Protein AF-A0A7S2SMD4-F1 (afdb_monomer_lite)

Secondary structure (DSSP, 8-state):
-HHHHHHHHHTTTTSS-GGGS-GGGTHHHHH-HHHHHHHHHHHHHHTTPEEPPGGGPPPEEHHHHHHHTTPPPHHHHHHHHHHHHHHHHHHHHHHHHHHHHHSPP-PPP-PPPPTTSS---TTSSTTTSSS---------------------------------

Organism: NCBI:txid1034831

Radius of gyration: 35.83 Å; chains: 1; bounding box: 70×48×93 Å

Sequence (164 aa):
GKMVTMVFIVFGGLYFNTDTLPAVLQWLPAVSPVKRAWEALVVNDFAGRSLEGARGTSAVSGDHVLAELGLPAPASALAQSVAALLLAAVGFHVLAFASLAMRRPRFAVPVPVPPGSASSTPAAAAVAAEAGSGGHLNLRSGRGRGSSGKQGRRASDKKGKKAE

Structure (mmCIF, N/CA/C/O backbone):
data_AF-A0A7S2SMD4-F1
#
_entry.id   AF-A0A7S2SMD4-F1
#
loop_
_atom_site.group_PDB
_atom_site.id
_atom_site.type_symbol
_atom_site.label_atom_id
_atom_site.label_alt_id
_atom_site.label_comp_id
_atom_site.label_asym_id
_atom_site.label_entity_id
_atom_site.label_seq_id
_atom_site.pdbx_PDB_ins_code
_atom_site.Cartn_x
_atom_site.Cartn_y
_atom_site.Cartn_z
_atom_site.occupancy
_atom_site.B_iso_or_equiv
_atom_site.auth_seq_id
_atom_site.auth_comp_id
_atom_site.auth_asym_id
_atom_site.auth_atom_id
_atom_site.pdbx_PDB_model_num
ATOM 1 N N . GLY A 1 1 ? -2.140 -7.160 15.782 1.00 62.78 1 GLY A N 1
ATOM 2 C CA . GLY A 1 1 ? -0.754 -6.806 15.426 1.00 62.78 1 GLY A CA 1
ATOM 3 C C . GLY A 1 1 ? -0.243 -7.709 14.325 1.00 62.78 1 GLY A C 1
ATOM 4 O O . GLY A 1 1 ? -0.560 -7.466 13.174 1.00 62.78 1 GLY A O 1
ATOM 5 N N . LYS A 1 2 ? 0.459 -8.793 14.677 1.00 78.88 2 LYS A N 1
ATOM 6 C CA . LYS A 1 2 ? 1.195 -9.649 13.725 1.00 78.88 2 LYS A CA 1
ATOM 7 C C . LYS A 1 2 ? 0.326 -10.317 12.642 1.00 78.88 2 LYS A C 1
ATOM 9 O O . LYS A 1 2 ? 0.706 -10.330 11.479 1.00 78.88 2 LYS A O 1
ATOM 14 N N . MET A 1 3 ? -0.872 -10.785 13.003 1.00 86.06 3 MET A N 1
ATOM 15 C CA . MET A 1 3 ? -1.771 -11.469 12.057 1.00 86.06 3 MET A CA 1
ATOM 16 C C . MET A 1 3 ? -2.331 -10.541 10.969 1.00 86.06 3 MET A C 1
ATOM 18 O O . MET A 1 3 ? -2.564 -10.984 9.854 1.00 86.06 3 MET A O 1
ATOM 22 N N . VAL A 1 4 ? -2.503 -9.248 11.266 1.00 84.38 4 VAL A N 1
ATOM 23 C CA . VAL A 1 4 ? -3.043 -8.273 10.302 1.00 84.38 4 VAL A CA 1
ATOM 24 C C . VAL A 1 4 ? -2.038 -8.025 9.178 1.00 84.38 4 VAL A C 1
ATOM 26 O O . VAL A 1 4 ? -2.395 -8.068 8.007 1.00 84.38 4 VAL A O 1
ATOM 29 N N . THR A 1 5 ? -0.763 -7.846 9.525 1.00 84.50 5 THR A N 1
ATOM 30 C CA . THR A 1 5 ? 0.314 -7.713 8.537 1.00 84.50 5 THR A CA 1
ATOM 31 C C . THR A 1 5 ? 0.444 -8.971 7.678 1.00 84.50 5 THR A C 1
ATOM 33 O O . THR A 1 5 ? 0.599 -8.854 6.469 1.00 84.50 5 THR A O 1
ATOM 36 N N . MET A 1 6 ? 0.312 -10.165 8.271 1.00 87.56 6 MET A N 1
ATOM 37 C CA . MET A 1 6 ? 0.364 -11.428 7.525 1.00 87.56 6 MET A CA 1
ATOM 38 C C . MET A 1 6 ? -0.750 -11.530 6.478 1.00 87.56 6 MET A C 1
ATOM 40 O O . MET A 1 6 ? -0.486 -11.900 5.338 1.00 87.56 6 MET A O 1
ATOM 44 N N . VAL A 1 7 ? -1.980 -11.139 6.829 1.00 85.88 7 VAL A N 1
ATOM 45 C CA . VAL A 1 7 ? -3.103 -11.101 5.878 1.00 85.88 7 VAL A CA 1
ATOM 46 C C . VAL A 1 7 ? -2.788 -10.167 4.706 1.00 85.88 7 VAL A C 1
ATOM 48 O O . VAL A 1 7 ? -2.986 -10.555 3.559 1.00 85.88 7 VAL A O 1
ATOM 51 N N . PHE A 1 8 ? -2.230 -8.981 4.967 1.00 84.62 8 PHE A N 1
ATOM 52 C CA . PHE A 1 8 ? -1.843 -8.041 3.908 1.00 84.62 8 PHE A CA 1
ATOM 53 C C . PHE A 1 8 ? -0.681 -8.519 3.029 1.00 84.62 8 PHE A C 1
ATOM 55 O O . PHE A 1 8 ? -0.596 -8.086 1.881 1.00 84.62 8 PHE A O 1
ATOM 62 N N . ILE A 1 9 ? 0.196 -9.389 3.539 1.00 84.56 9 ILE A N 1
ATOM 63 C CA . ILE A 1 9 ? 1.273 -10.015 2.757 1.00 84.56 9 ILE A CA 1
ATOM 64 C C . ILE A 1 9 ? 0.695 -11.105 1.848 1.00 84.56 9 ILE A C 1
ATOM 66 O O . ILE A 1 9 ? 0.929 -11.093 0.643 1.00 84.56 9 ILE A O 1
ATOM 70 N N . VAL A 1 10 ? -0.084 -12.029 2.416 1.00 83.75 10 VAL A N 1
ATOM 71 C CA . VAL A 1 10 ? -0.619 -13.196 1.697 1.00 83.75 10 VAL A CA 1
ATOM 72 C C . VAL A 1 10 ? -1.639 -12.767 0.645 1.00 83.75 10 VAL A C 1
ATOM 74 O O . VAL A 1 10 ? -1.528 -13.138 -0.519 1.00 83.75 10 VAL A O 1
ATOM 77 N N . PHE A 1 11 ? -2.593 -11.920 1.030 1.00 77.19 11 PHE A N 1
ATOM 78 C CA . PHE A 1 11 ? -3.641 -11.415 0.142 1.00 77.19 11 PHE A CA 1
ATOM 79 C C . PHE A 1 11 ? -3.286 -10.066 -0.492 1.00 77.19 11 PHE A C 1
ATOM 81 O O . PHE A 1 11 ? -4.149 -9.397 -1.046 1.00 77.19 11 PHE A O 1
ATOM 88 N N . GLY A 1 12 ? -2.022 -9.645 -0.430 1.00 73.50 12 GLY A N 1
ATOM 89 C CA . GLY A 1 12 ? -1.554 -8.393 -1.026 1.00 73.50 12 GLY A CA 1
ATOM 90 C C . GLY A 1 12 ? -1.431 -8.423 -2.549 1.00 73.50 12 GLY A C 1
ATOM 91 O O . GLY A 1 12 ? -0.949 -7.456 -3.117 1.00 73.50 12 GLY A O 1
ATOM 92 N N . GLY A 1 13 ? -1.817 -9.509 -3.221 1.00 72.56 13 GLY A N 1
ATOM 93 C CA . GLY A 1 13 ? -1.669 -9.652 -4.674 1.00 72.56 13 GLY A CA 1
ATOM 94 C C . GLY A 1 13 ? -0.269 -10.071 -5.140 1.00 72.56 13 GLY A C 1
ATOM 95 O O . GLY A 1 13 ? -0.036 -10.107 -6.339 1.00 72.56 13 GLY A O 1
ATOM 96 N N . LEU A 1 14 ? 0.650 -10.399 -4.218 1.00 71.69 14 LEU A N 1
ATOM 97 C CA . LEU A 1 14 ? 1.970 -10.957 -4.555 1.00 71.69 14 LEU A CA 1
ATOM 98 C C . LEU A 1 14 ? 1.918 -12.479 -4.790 1.00 71.69 14 LEU A C 1
ATOM 100 O O . LEU A 1 14 ? 2.667 -13.005 -5.601 1.00 71.69 14 LEU A O 1
ATOM 104 N N . TYR A 1 15 ? 1.031 -13.183 -4.077 1.00 76.31 15 TYR A N 1
ATOM 105 C CA . TYR A 1 15 ? 0.903 -14.647 -4.148 1.00 76.31 15 TYR A CA 1
ATOM 106 C C . TYR A 1 15 ? -0.311 -15.125 -4.948 1.00 76.31 15 TYR A C 1
ATOM 108 O O . TYR A 1 15 ? -0.332 -16.260 -5.414 1.00 76.31 15 TYR A O 1
ATOM 116 N N . PHE A 1 16 ? -1.328 -14.276 -5.095 1.00 76.56 16 PHE A N 1
ATOM 117 C CA . PHE A 1 16 ? -2.574 -14.607 -5.779 1.00 76.56 16 PHE A CA 1
ATOM 118 C C . PHE A 1 16 ? -2.864 -13.564 -6.842 1.00 76.56 16 PHE A C 1
ATOM 120 O O . PHE A 1 16 ? -2.700 -12.368 -6.596 1.00 76.56 16 PHE A O 1
ATOM 127 N N . ASN A 1 17 ? -3.363 -14.018 -7.989 1.00 78.38 17 ASN A N 1
ATOM 128 C CA . ASN A 1 17 ? -3.905 -13.113 -8.986 1.00 78.38 17 ASN A CA 1
ATOM 129 C C . ASN A 1 17 ? -5.196 -12.481 -8.437 1.00 78.38 17 ASN A C 1
ATOM 131 O O . ASN A 1 17 ? -6.125 -13.192 -8.039 1.00 78.38 17 ASN A O 1
ATOM 135 N N . THR A 1 18 ? -5.255 -11.149 -8.430 1.00 75.25 18 THR A N 1
ATOM 136 C CA . THR A 1 18 ? -6.426 -10.347 -8.047 1.00 75.25 18 THR A CA 1
ATOM 137 C C . THR A 1 18 ? -7.708 -10.786 -8.745 1.00 75.25 18 THR A C 1
ATOM 139 O O . THR A 1 18 ? -8.761 -10.786 -8.112 1.00 75.25 18 THR A O 1
ATOM 142 N N . ASP A 1 19 ? -7.618 -11.237 -9.996 1.00 80.00 19 ASP A N 1
ATOM 143 C CA . ASP A 1 19 ? -8.778 -11.615 -10.812 1.00 80.00 19 ASP A CA 1
ATOM 144 C C . ASP A 1 19 ? -9.407 -12.941 -10.365 1.00 80.00 19 ASP A C 1
ATOM 146 O O . ASP A 1 19 ? -10.578 -13.211 -10.623 1.00 80.00 19 ASP A O 1
ATOM 150 N N . THR A 1 20 ? -8.638 -13.768 -9.653 1.00 83.62 20 THR A N 1
ATOM 151 C CA . THR A 1 20 ? -9.093 -15.069 -9.138 1.00 83.62 20 THR A CA 1
ATOM 152 C C . THR A 1 20 ? -9.730 -14.976 -7.752 1.00 83.62 20 THR A C 1
ATOM 154 O O . THR A 1 20 ? -10.308 -15.949 -7.266 1.00 83.62 20 THR A O 1
ATOM 157 N N . LEU A 1 21 ? -9.644 -13.811 -7.099 1.00 84.81 21 LEU A N 1
ATOM 158 C CA . LEU A 1 21 ? -10.240 -13.599 -5.786 1.00 84.81 21 LEU A CA 1
ATOM 159 C C . LEU A 1 21 ? -11.753 -13.344 -5.908 1.00 84.81 21 LEU A C 1
ATOM 161 O O . LEU A 1 21 ? -12.188 -12.643 -6.827 1.00 84.81 21 LEU A O 1
ATOM 165 N N . PRO A 1 22 ? -12.570 -13.832 -4.952 1.00 86.44 22 PRO A N 1
ATOM 166 C CA . PRO A 1 22 ? -13.976 -13.450 -4.851 1.00 86.44 22 PRO A CA 1
ATOM 167 C C . PRO A 1 22 ? -14.121 -11.925 -4.817 1.00 86.44 22 PRO A C 1
ATOM 169 O O . PRO A 1 22 ? -13.316 -11.260 -4.167 1.00 86.44 22 PRO A O 1
ATOM 172 N N . ALA A 1 23 ? -15.170 -11.372 -5.436 1.00 86.50 23 ALA A N 1
ATOM 173 C CA . ALA A 1 23 ? -15.377 -9.920 -5.558 1.00 86.50 23 ALA A CA 1
ATOM 174 C C . ALA A 1 23 ? -15.236 -9.153 -4.226 1.00 86.50 23 ALA A C 1
ATOM 176 O O . ALA A 1 23 ? -14.688 -8.054 -4.178 1.00 86.50 23 ALA A O 1
ATOM 177 N N . VAL A 1 24 ? -15.646 -9.773 -3.114 1.00 85.62 24 VAL A N 1
ATOM 178 C CA . VAL A 1 24 ? -15.541 -9.209 -1.758 1.00 85.62 24 VAL A CA 1
ATOM 179 C C . VAL A 1 24 ? -14.091 -9.019 -1.292 1.00 85.62 24 VAL A C 1
ATOM 181 O O . VAL A 1 24 ? -13.852 -8.207 -0.410 1.00 85.62 24 VAL A O 1
ATOM 184 N N . LEU A 1 25 ? -13.114 -9.735 -1.851 1.00 84.25 25 LEU A N 1
ATOM 185 C CA . LEU A 1 25 ? -11.694 -9.644 -1.488 1.00 84.25 25 LEU A CA 1
ATOM 186 C C . LEU A 1 25 ? -10.850 -8.871 -2.510 1.00 84.25 25 LEU A C 1
ATOM 188 O O . LEU A 1 25 ? -9.695 -8.568 -2.225 1.00 84.25 25 LEU A O 1
ATOM 192 N N . GLN A 1 26 ? -11.404 -8.499 -3.665 1.00 85.69 26 GLN A N 1
ATOM 193 C CA . GLN A 1 26 ? -10.654 -7.820 -4.731 1.00 85.69 26 GLN A CA 1
ATOM 194 C C . GLN A 1 26 ? -10.178 -6.408 -4.348 1.00 85.69 26 GLN A C 1
ATOM 196 O O . GLN A 1 26 ? -9.172 -5.931 -4.868 1.00 85.69 26 GLN A O 1
ATOM 201 N N . TRP A 1 27 ? -10.840 -5.746 -3.393 1.00 84.56 27 TRP A N 1
ATOM 202 C CA . TRP A 1 27 ? -10.400 -4.441 -2.881 1.00 84.56 27 TRP A CA 1
ATOM 203 C C . TRP A 1 27 ? -9.191 -4.545 -1.939 1.00 84.56 27 TRP A C 1
ATOM 205 O O . TRP A 1 27 ? -8.468 -3.566 -1.747 1.00 84.56 27 TRP A O 1
ATOM 215 N N . LEU A 1 28 ? -8.953 -5.717 -1.342 1.00 83.94 28 LEU A N 1
ATOM 216 C CA . LEU A 1 28 ? -7.945 -5.893 -0.299 1.00 83.94 28 LEU A CA 1
ATOM 217 C C . LEU A 1 28 ? -6.506 -5.680 -0.821 1.00 83.94 28 LEU A C 1
ATOM 219 O O . LEU A 1 28 ? -5.764 -4.921 -0.188 1.00 83.94 28 LEU A O 1
ATOM 223 N N . PRO A 1 29 ? -6.107 -6.227 -1.990 1.00 82.00 29 PRO A N 1
ATOM 224 C CA . PRO A 1 29 ? -4.826 -5.904 -2.620 1.00 82.00 29 PRO A CA 1
ATOM 225 C C . PRO A 1 29 ? -4.655 -4.407 -2.908 1.00 82.00 29 PRO A C 1
ATOM 227 O O . PRO A 1 29 ? -3.559 -3.875 -2.745 1.00 82.00 29 PRO A O 1
ATOM 230 N N . ALA A 1 30 ? -5.726 -3.700 -3.286 1.00 79.50 30 ALA A N 1
ATOM 231 C CA . ALA A 1 30 ? -5.655 -2.281 -3.641 1.00 79.50 30 ALA A CA 1
ATOM 232 C C . ALA A 1 30 ? -5.295 -1.376 -2.447 1.00 79.50 30 ALA A C 1
ATOM 234 O O . ALA A 1 30 ? -4.659 -0.333 -2.644 1.00 79.50 30 ALA A O 1
ATOM 235 N N . VAL A 1 31 ? -5.673 -1.791 -1.231 1.00 82.25 31 VAL A N 1
ATOM 236 C CA . VAL A 1 31 ? -5.464 -1.057 0.031 1.00 82.25 31 VAL A CA 1
ATOM 237 C C . VAL A 1 31 ? -4.242 -1.569 0.810 1.00 82.25 31 VAL A C 1
ATOM 239 O O . VAL A 1 31 ? -3.796 -0.907 1.744 1.00 82.25 31 VAL A O 1
ATOM 242 N N . SER A 1 32 ? -3.663 -2.717 0.434 1.00 86.62 32 SER A N 1
ATOM 243 C CA . SER A 1 32 ? -2.523 -3.315 1.143 1.00 86.62 32 SER A CA 1
ATOM 244 C C . SER A 1 32 ? -1.303 -2.377 1.170 1.00 86.62 32 SER A C 1
ATOM 246 O O . SER A 1 32 ? -0.690 -2.14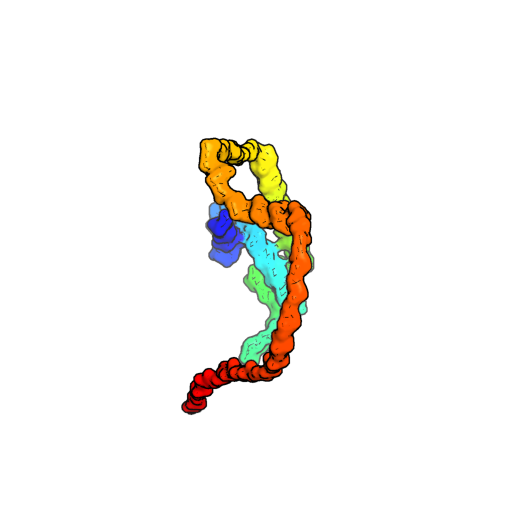2 0.122 1.00 86.62 32 SER A O 1
ATOM 248 N N . PRO A 1 33 ? -0.870 -1.892 2.354 1.00 85.62 33 PRO A N 1
ATOM 249 C CA . PRO A 1 33 ? 0.325 -1.053 2.460 1.00 85.62 33 PRO A CA 1
ATOM 250 C C . PRO A 1 33 ? 1.588 -1.803 2.029 1.00 85.62 33 PRO A C 1
ATOM 252 O O . PRO A 1 33 ? 2.498 -1.222 1.450 1.00 85.62 33 PRO A O 1
ATOM 255 N N . VAL A 1 34 ? 1.634 -3.116 2.268 1.00 87.88 34 VAL A N 1
ATOM 256 C CA . VAL A 1 34 ? 2.783 -3.952 1.904 1.00 87.88 34 VAL A CA 1
ATOM 257 C C . VAL A 1 34 ? 2.952 -4.009 0.387 1.00 87.88 34 VAL A C 1
ATOM 259 O O . VAL A 1 34 ? 4.063 -3.816 -0.099 1.00 87.88 34 VAL A O 1
ATOM 262 N N . LYS A 1 35 ? 1.854 -4.206 -0.357 1.00 85.75 35 LYS A N 1
ATOM 263 C CA . LYS A 1 35 ? 1.870 -4.214 -1.827 1.00 85.75 35 LYS A CA 1
ATOM 264 C C . LYS A 1 35 ? 2.403 -2.891 -2.368 1.00 85.75 35 LYS A C 1
ATOM 266 O O . LYS A 1 35 ? 3.371 -2.882 -3.116 1.00 85.75 35 LYS A O 1
ATOM 271 N N . ARG A 1 36 ? 1.825 -1.771 -1.920 1.00 87.44 36 ARG A N 1
ATOM 272 C CA . ARG A 1 36 ? 2.215 -0.425 -2.374 1.00 87.44 36 ARG A CA 1
ATOM 273 C C . ARG A 1 36 ? 3.679 -0.106 -2.066 1.00 87.44 36 ARG A C 1
ATOM 275 O O . ARG A 1 36 ? 4.358 0.493 -2.893 1.00 87.44 36 ARG A O 1
ATOM 282 N N . ALA A 1 37 ? 4.174 -0.520 -0.899 1.00 89.12 37 ALA A N 1
ATOM 283 C CA . ALA A 1 37 ? 5.575 -0.340 -0.525 1.00 89.12 37 ALA A CA 1
ATOM 284 C C . ALA A 1 37 ? 6.524 -1.175 -1.395 1.00 89.12 37 ALA A C 1
ATOM 286 O O . ALA A 1 37 ? 7.559 -0.668 -1.819 1.00 89.12 37 ALA A O 1
ATOM 287 N N . TRP A 1 38 ? 6.163 -2.426 -1.688 1.00 88.62 38 TRP A N 1
ATOM 288 C CA . TRP A 1 38 ? 6.942 -3.282 -2.580 1.00 88.62 38 TRP A CA 1
ATOM 289 C C . TRP A 1 38 ? 6.993 -2.715 -4.003 1.00 88.62 38 TRP A C 1
ATOM 291 O O . TRP A 1 38 ? 8.081 -2.562 -4.548 1.00 88.62 38 TRP A O 1
ATOM 301 N N . GLU A 1 39 ? 5.852 -2.304 -4.565 1.00 87.50 39 GLU A N 1
ATOM 302 C CA . GLU A 1 39 ? 5.788 -1.674 -5.893 1.00 87.50 39 GLU A CA 1
ATOM 303 C C . GLU A 1 39 ? 6.671 -0.420 -5.963 1.00 87.50 39 GLU A C 1
ATOM 305 O O . GLU A 1 39 ? 7.455 -0.261 -6.896 1.00 87.50 39 GLU A O 1
ATOM 310 N N . ALA A 1 40 ? 6.591 0.451 -4.950 1.00 89.19 40 ALA A N 1
ATOM 311 C CA . ALA A 1 40 ? 7.418 1.652 -4.864 1.00 89.19 40 ALA A CA 1
ATOM 312 C C . ALA A 1 40 ? 8.919 1.326 -4.806 1.00 89.19 40 ALA A C 1
ATOM 314 O O . ALA A 1 40 ? 9.713 1.992 -5.467 1.00 89.19 40 ALA A O 1
ATOM 315 N N . LEU A 1 41 ? 9.307 0.303 -4.039 1.00 89.75 41 LEU A N 1
ATOM 316 C CA . LEU A 1 41 ? 10.703 -0.108 -3.902 1.00 89.75 41 LEU A CA 1
ATOM 317 C C . LEU A 1 41 ? 11.256 -0.664 -5.217 1.00 89.75 41 LEU A C 1
ATOM 319 O O . LEU A 1 41 ? 12.330 -0.255 -5.645 1.00 89.75 41 LEU A O 1
ATOM 323 N N . VAL A 1 42 ? 10.505 -1.552 -5.870 1.00 89.25 42 VAL A N 1
ATOM 324 C CA . VAL A 1 42 ? 10.899 -2.177 -7.139 1.00 89.25 42 VAL A CA 1
ATOM 325 C C . VAL A 1 42 ? 11.012 -1.123 -8.241 1.00 89.25 42 VAL A C 1
ATOM 327 O O . VAL A 1 42 ? 12.016 -1.082 -8.948 1.00 89.25 42 VAL A O 1
ATOM 330 N N . VAL A 1 43 ? 10.047 -0.204 -8.348 1.00 88.81 43 VAL A N 1
ATOM 331 C CA . VAL A 1 43 ? 10.139 0.922 -9.293 1.00 88.81 43 VAL A CA 1
ATOM 332 C C . VAL A 1 43 ? 11.352 1.798 -8.979 1.00 88.81 43 VAL A C 1
ATOM 334 O O . VAL A 1 43 ? 12.103 2.134 -9.886 1.00 88.81 43 VAL A O 1
ATOM 337 N N . ASN A 1 44 ? 11.597 2.131 -7.710 1.00 89.62 44 ASN A N 1
ATOM 338 C CA . ASN A 1 44 ? 12.755 2.936 -7.316 1.00 89.62 44 ASN A CA 1
ATOM 339 C C . ASN A 1 44 ? 14.102 2.266 -7.649 1.00 89.62 44 ASN A C 1
ATOM 341 O O . ASN A 1 44 ?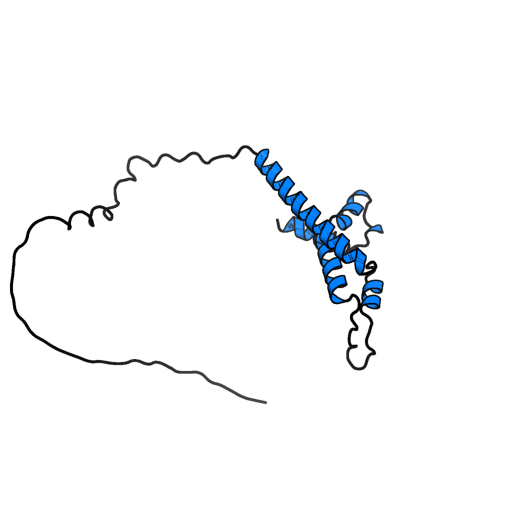 15.080 2.963 -7.932 1.00 89.62 44 ASN A O 1
ATOM 345 N N . ASP A 1 45 ? 14.167 0.934 -7.610 1.00 88.06 45 ASP A N 1
ATOM 346 C CA . ASP A 1 45 ? 15.405 0.200 -7.861 1.00 88.06 45 ASP A CA 1
ATOM 347 C C . ASP A 1 45 ? 15.671 -0.128 -9.327 1.00 88.06 45 ASP A C 1
ATOM 349 O O . ASP A 1 45 ? 16.836 -0.179 -9.722 1.00 88.06 45 ASP A O 1
ATOM 353 N N . PHE A 1 46 ? 14.633 -0.331 -10.135 1.00 89.06 46 PHE A N 1
ATOM 354 C CA . PHE A 1 46 ? 14.796 -0.765 -11.523 1.00 89.06 46 PHE A CA 1
ATOM 355 C C . PHE A 1 46 ? 14.515 0.327 -12.556 1.00 89.06 46 PHE A C 1
ATOM 357 O O . PHE A 1 46 ? 15.062 0.251 -13.655 1.00 89.06 46 PHE A O 1
ATOM 364 N N . ALA A 1 47 ? 13.725 1.355 -12.231 1.00 87.44 47 ALA A N 1
ATOM 365 C CA . ALA A 1 47 ? 13.364 2.386 -13.203 1.00 87.44 47 ALA A CA 1
ATOM 366 C C . ALA A 1 47 ? 14.602 3.089 -13.772 1.00 87.44 47 ALA A C 1
ATOM 368 O O . ALA A 1 47 ? 15.402 3.669 -13.030 1.00 87.44 47 ALA A O 1
ATOM 369 N N . GLY A 1 48 ? 14.754 3.041 -15.097 1.00 85.12 48 GLY A N 1
ATOM 370 C CA . GLY A 1 48 ? 15.865 3.678 -15.806 1.00 85.12 48 GLY A CA 1
ATOM 371 C C . GLY A 1 48 ? 17.258 3.120 -15.481 1.00 85.12 48 GLY A C 1
ATOM 372 O O . GLY A 1 48 ? 18.254 3.742 -15.855 1.00 85.12 48 GLY A O 1
ATOM 373 N N . ARG A 1 49 ? 17.366 1.976 -14.788 1.00 86.69 49 ARG A N 1
ATOM 374 C CA . ARG A 1 49 ? 18.652 1.309 -14.518 1.00 86.69 49 ARG A CA 1
ATOM 375 C C . ARG A 1 49 ? 18.898 0.185 -15.522 1.00 86.69 49 ARG A C 1
ATOM 377 O O . ARG A 1 49 ? 17.963 -0.460 -15.977 1.00 86.69 49 ARG A O 1
ATOM 384 N N . SER A 1 50 ? 20.163 -0.076 -15.841 1.00 87.56 50 SER A N 1
ATOM 385 C CA . SER A 1 50 ? 20.577 -1.262 -16.598 1.00 87.56 50 SER A CA 1
ATOM 386 C C . SER A 1 50 ? 21.198 -2.266 -15.634 1.00 87.56 50 SER A C 1
ATOM 388 O O . SER A 1 50 ? 22.080 -1.907 -14.853 1.00 87.56 50 SER A O 1
ATOM 390 N N . LEU A 1 51 ? 20.704 -3.497 -15.651 1.00 85.00 51 LEU A N 1
ATOM 391 C CA . LEU A 1 51 ? 21.172 -4.586 -14.807 1.00 85.00 51 LEU A CA 1
ATOM 392 C C . LEU A 1 51 ? 22.205 -5.395 -15.571 1.00 85.00 51 LEU A C 1
ATOM 394 O O . LEU A 1 51 ? 21.954 -5.843 -16.688 1.00 85.00 51 LEU A O 1
ATOM 398 N N . GLU A 1 52 ? 23.362 -5.608 -14.963 1.00 85.19 52 GLU A N 1
ATOM 399 C CA . GLU A 1 52 ? 24.395 -6.427 -15.578 1.00 85.19 52 GLU A CA 1
ATOM 400 C C . GLU A 1 52 ? 23.999 -7.907 -15.526 1.00 85.19 52 GLU A C 1
ATOM 402 O O . GLU A 1 52 ? 23.579 -8.427 -14.488 1.00 85.19 52 GLU A O 1
ATOM 407 N N . GLY A 1 53 ? 24.085 -8.579 -16.673 1.00 78.75 53 GLY A N 1
ATOM 408 C CA . GLY A 1 53 ? 23.730 -9.983 -16.789 1.00 78.75 53 GLY A CA 1
ATOM 409 C C . GLY A 1 53 ? 24.713 -10.875 -16.029 1.00 78.75 53 GLY A C 1
ATOM 410 O O . GLY A 1 53 ? 25.929 -10.672 -16.046 1.00 78.75 53 GLY A O 1
ATOM 411 N N . ALA A 1 54 ? 24.209 -11.913 -15.361 1.00 78.81 54 ALA A N 1
ATOM 412 C CA . ALA A 1 54 ? 25.077 -12.899 -14.729 1.00 78.81 54 ALA A CA 1
ATOM 413 C C . ALA A 1 54 ? 25.826 -13.727 -15.793 1.00 78.81 54 ALA A C 1
ATOM 415 O O . ALA A 1 54 ? 25.233 -14.170 -16.777 1.00 78.81 54 ALA A O 1
ATOM 416 N N . ARG A 1 55 ? 27.123 -13.986 -15.564 1.00 71.56 55 ARG A N 1
ATOM 417 C CA . ARG A 1 55 ? 27.961 -14.940 -16.327 1.00 71.56 55 ARG A CA 1
ATOM 418 C C . ARG A 1 55 ? 27.843 -14.812 -17.858 1.00 71.56 55 ARG A C 1
ATOM 420 O O . ARG A 1 55 ? 27.482 -15.768 -18.537 1.00 71.56 55 ARG A O 1
ATOM 427 N N . GLY A 1 56 ? 28.195 -13.647 -18.399 1.00 68.94 56 GLY A N 1
ATOM 428 C CA . GLY A 1 56 ? 28.321 -13.451 -19.851 1.00 68.94 56 GLY A CA 1
ATOM 429 C C . GLY A 1 56 ? 26.999 -13.247 -20.593 1.00 68.94 56 GLY A C 1
ATOM 430 O O . GLY A 1 56 ? 26.978 -13.317 -21.818 1.00 68.94 56 GLY A O 1
ATOM 431 N N . THR A 1 57 ? 25.905 -12.993 -19.872 1.00 75.75 57 THR A N 1
ATOM 432 C CA . THR A 1 57 ? 24.645 -12.540 -20.471 1.00 75.75 57 THR A CA 1
ATOM 433 C C . THR A 1 57 ? 24.647 -11.022 -20.658 1.00 75.75 57 THR A C 1
ATOM 435 O O . THR A 1 57 ? 25.293 -10.289 -19.908 1.00 75.75 57 THR A O 1
ATOM 438 N N . SER A 1 58 ? 23.950 -10.552 -21.693 1.00 78.88 58 SER A N 1
ATOM 439 C CA . SER A 1 58 ? 23.788 -9.130 -22.003 1.00 78.88 58 SER A CA 1
ATOM 440 C C . SER A 1 58 ? 23.140 -8.383 -20.837 1.00 78.88 58 SER A C 1
ATOM 442 O O . SER A 1 58 ? 22.300 -8.945 -20.134 1.00 78.88 58 SER A O 1
ATOM 444 N N . ALA A 1 59 ? 23.478 -7.103 -20.665 1.00 80.88 59 ALA A N 1
ATOM 445 C CA . ALA A 1 59 ? 22.781 -6.257 -19.703 1.00 80.88 59 ALA A CA 1
ATOM 446 C C . ALA A 1 59 ? 21.278 -6.169 -20.039 1.00 80.88 59 ALA A C 1
ATOM 448 O O . ALA A 1 59 ? 20.904 -6.005 -21.203 1.00 80.88 59 ALA A O 1
ATOM 449 N N . VAL A 1 60 ? 20.426 -6.283 -19.020 1.00 86.25 60 VAL A N 1
ATOM 450 C CA . VAL A 1 60 ? 18.962 -6.225 -19.130 1.00 86.25 60 VAL A CA 1
ATOM 451 C C . VAL A 1 60 ? 18.482 -4.877 -18.607 1.00 86.25 60 VAL A C 1
ATOM 453 O O . VAL A 1 60 ? 18.872 -4.449 -17.524 1.00 86.25 60 VAL A O 1
ATOM 456 N N . SER A 1 61 ? 17.612 -4.197 -19.356 1.00 89.06 61 SER A N 1
ATOM 457 C CA . SER A 1 61 ? 16.999 -2.955 -18.876 1.00 89.06 61 SER A CA 1
ATOM 458 C C . SER A 1 61 ? 16.064 -3.236 -17.698 1.00 89.06 61 SER A C 1
ATOM 460 O O . SER A 1 61 ? 15.217 -4.126 -17.769 1.00 89.06 61 SER A O 1
ATOM 462 N N . GLY A 1 62 ? 16.166 -2.452 -16.629 1.00 87.25 62 GLY A N 1
ATOM 463 C CA . GLY A 1 62 ? 15.262 -2.527 -15.487 1.00 87.25 62 GLY A CA 1
ATOM 464 C C . GLY A 1 62 ? 13.811 -2.225 -15.866 1.00 87.25 62 GLY A C 1
ATOM 465 O O . GLY A 1 62 ? 12.904 -2.816 -15.291 1.00 87.25 62 GLY A O 1
ATOM 466 N N . ASP A 1 63 ? 13.570 -1.432 -16.914 1.00 87.31 63 ASP A N 1
ATOM 467 C CA . ASP A 1 63 ? 12.215 -1.198 -17.432 1.00 87.31 63 ASP A CA 1
ATOM 468 C C . ASP A 1 63 ? 11.594 -2.476 -18.027 1.00 87.31 63 ASP A C 1
ATOM 470 O O . ASP A 1 63 ? 10.382 -2.673 -17.955 1.00 87.31 63 ASP A O 1
ATOM 474 N N . HIS A 1 64 ? 12.420 -3.381 -18.566 1.00 87.62 64 HIS A N 1
ATOM 475 C CA . HIS A 1 64 ? 11.961 -4.693 -19.025 1.00 87.62 64 HIS A CA 1
ATOM 476 C C . HIS A 1 64 ? 11.552 -5.583 -17.844 1.00 87.62 64 HIS A C 1
ATOM 478 O O . HIS A 1 64 ? 10.501 -6.216 -17.886 1.00 87.62 64 HIS A O 1
ATOM 484 N N . VAL A 1 65 ? 12.324 -5.553 -16.752 1.00 88.12 65 VAL A N 1
ATOM 485 C CA . VAL A 1 65 ? 11.993 -6.262 -15.503 1.00 88.12 65 VAL A CA 1
ATOM 486 C C . VAL A 1 65 ? 10.689 -5.734 -14.896 1.00 88.12 65 VAL A C 1
ATOM 488 O O . VAL A 1 65 ? 9.851 -6.512 -14.445 1.00 88.12 65 VAL A O 1
ATOM 491 N N . LEU A 1 66 ? 10.476 -4.416 -14.918 1.00 88.56 66 LEU A N 1
ATOM 492 C CA . LEU A 1 66 ? 9.226 -3.805 -14.455 1.00 88.56 66 LEU A CA 1
ATOM 493 C C . LEU A 1 66 ? 8.019 -4.252 -15.291 1.00 88.56 66 LEU A C 1
ATOM 495 O O . LEU A 1 66 ? 6.955 -4.514 -14.726 1.00 88.56 66 LEU A O 1
ATOM 499 N N . ALA A 1 67 ? 8.191 -4.381 -16.610 1.00 86.38 67 ALA A N 1
ATOM 500 C CA . ALA A 1 67 ? 7.148 -4.867 -17.506 1.00 86.38 67 ALA A CA 1
ATOM 501 C C . ALA A 1 67 ? 6.792 -6.340 -17.241 1.00 86.38 67 ALA A C 1
ATOM 503 O O . ALA A 1 67 ? 5.608 -6.673 -17.200 1.00 86.38 67 ALA A O 1
ATOM 504 N N . GLU A 1 68 ? 7.781 -7.207 -16.994 1.00 86.50 68 GLU A N 1
ATOM 505 C CA . GLU A 1 68 ? 7.530 -8.607 -16.610 1.00 86.50 68 GLU A CA 1
ATOM 506 C C . GLU A 1 68 ? 6.796 -8.730 -15.269 1.00 86.50 68 GLU A C 1
ATOM 508 O O . GLU A 1 68 ? 5.937 -9.595 -15.104 1.00 86.50 68 GLU A O 1
ATOM 513 N N . LEU A 1 69 ? 7.085 -7.836 -14.321 1.00 84.69 69 LEU A N 1
ATOM 514 C CA . LEU A 1 69 ? 6.400 -7.780 -13.026 1.00 84.69 69 LEU A CA 1
ATOM 515 C C . LEU A 1 69 ? 4.999 -7.146 -13.101 1.00 84.69 69 LEU A C 1
ATOM 517 O O . LEU A 1 69 ? 4.310 -7.074 -12.083 1.00 84.69 69 LEU A O 1
ATOM 521 N N . GLY A 1 70 ? 4.566 -6.680 -14.279 1.00 82.38 70 GLY A N 1
ATOM 522 C CA . GLY A 1 70 ? 3.263 -6.041 -14.477 1.00 82.38 70 GLY A CA 1
ATOM 523 C C . GLY A 1 70 ? 3.135 -4.675 -13.797 1.00 82.38 70 GLY A C 1
ATOM 524 O O . GLY A 1 70 ? 2.022 -4.248 -13.478 1.00 82.38 70 GLY A O 1
ATOM 525 N N . LEU A 1 71 ? 4.255 -3.992 -13.534 1.00 81.44 71 LEU A N 1
ATOM 526 C CA . LEU A 1 71 ? 4.262 -2.700 -12.852 1.00 81.44 71 LEU A CA 1
ATOM 527 C C . LEU A 1 71 ? 4.088 -1.542 -13.852 1.00 81.44 71 LEU A C 1
ATOM 529 O O . LEU A 1 71 ? 4.708 -1.542 -14.917 1.00 81.44 71 LEU A O 1
ATOM 533 N N . PRO A 1 72 ? 3.248 -0.538 -13.534 1.00 69.50 72 PRO A N 1
ATOM 534 C CA . PRO A 1 72 ? 2.995 0.596 -14.420 1.00 69.50 72 PRO A CA 1
ATOM 535 C C . PRO A 1 72 ? 4.211 1.528 -14.549 1.00 69.50 72 PRO A C 1
ATOM 537 O O . PRO A 1 72 ? 5.140 1.492 -13.745 1.00 69.50 72 PRO A O 1
ATOM 540 N N . ALA A 1 73 ? 4.169 2.403 -15.562 1.00 65.75 73 ALA A N 1
ATOM 541 C CA . ALA A 1 73 ? 5.249 3.325 -15.915 1.00 65.75 73 ALA A CA 1
ATOM 542 C C . ALA A 1 73 ? 5.815 4.116 -14.705 1.00 65.75 73 ALA A C 1
ATOM 544 O O . ALA A 1 73 ? 5.056 4.616 -13.864 1.00 65.75 73 ALA A O 1
ATOM 545 N N . PRO A 1 74 ? 7.148 4.291 -14.635 1.00 66.75 74 PRO A N 1
ATOM 546 C CA . PRO A 1 74 ? 7.863 4.551 -13.383 1.00 66.75 74 PRO A CA 1
ATOM 547 C C . PRO A 1 74 ? 7.549 5.902 -12.725 1.00 66.75 74 PRO A C 1
ATOM 549 O O . PRO A 1 74 ? 7.494 5.994 -11.499 1.00 66.75 74 PRO A O 1
ATOM 552 N N . ALA A 1 75 ? 7.301 6.950 -13.518 1.00 65.88 75 ALA A N 1
ATOM 553 C CA . ALA A 1 75 ? 7.165 8.311 -12.998 1.00 65.88 75 ALA A CA 1
ATOM 554 C C . ALA A 1 75 ? 5.882 8.522 -12.174 1.00 65.88 75 ALA A C 1
ATOM 556 O O . ALA A 1 75 ? 5.916 9.144 -11.113 1.00 65.88 75 ALA A O 1
ATOM 557 N N . SER A 1 76 ? 4.744 7.990 -12.631 1.00 73.12 76 SER A N 1
ATOM 558 C CA . SER A 1 76 ? 3.461 8.136 -11.929 1.00 73.12 76 SER A CA 1
ATOM 559 C C . SER A 1 76 ? 3.232 7.052 -10.877 1.00 73.12 76 SER A C 1
ATOM 561 O O . SER A 1 76 ? 2.568 7.311 -9.873 1.00 73.12 76 SER A O 1
ATOM 563 N N . ALA A 1 77 ? 3.794 5.857 -11.077 1.00 75.75 77 ALA A N 1
ATOM 564 C CA . ALA A 1 77 ? 3.606 4.713 -10.187 1.00 75.75 77 ALA A CA 1
ATOM 565 C C . ALA A 1 77 ? 4.179 4.962 -8.783 1.00 75.75 77 ALA A C 1
ATOM 567 O O . ALA A 1 77 ? 3.505 4.715 -7.78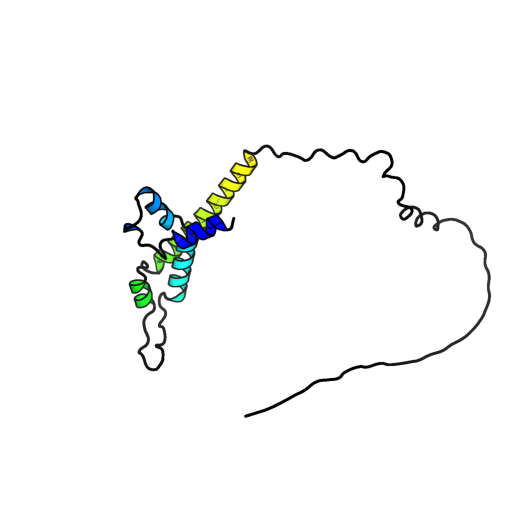1 1.00 75.75 77 ALA A O 1
ATOM 568 N N . LEU A 1 78 ? 5.392 5.520 -8.701 1.00 84.12 78 LEU A N 1
ATOM 569 C CA . LEU A 1 78 ? 6.049 5.789 -7.421 1.00 84.12 78 LEU A CA 1
ATOM 570 C C . LEU A 1 78 ? 5.269 6.815 -6.590 1.00 84.12 78 LEU A C 1
ATOM 572 O O . LEU A 1 78 ? 4.975 6.575 -5.418 1.00 84.12 78 LEU A O 1
ATOM 576 N N . ALA A 1 79 ? 4.886 7.937 -7.206 1.00 84.62 79 ALA A N 1
ATOM 577 C CA . ALA A 1 79 ? 4.137 8.995 -6.533 1.00 84.62 79 ALA A CA 1
ATOM 578 C C . ALA A 1 79 ? 2.776 8.498 -6.021 1.00 84.62 79 ALA A C 1
ATOM 580 O O . ALA A 1 79 ? 2.398 8.791 -4.886 1.00 84.62 79 ALA A O 1
ATOM 581 N N . GLN A 1 80 ? 2.061 7.700 -6.821 1.00 85.00 80 GLN A N 1
ATOM 582 C CA . GLN A 1 80 ? 0.784 7.104 -6.422 1.00 85.00 80 GLN A CA 1
ATOM 583 C C . GLN A 1 80 ? 0.940 6.138 -5.243 1.00 85.00 80 GLN A C 1
ATOM 585 O O . GLN A 1 80 ? 0.146 6.191 -4.302 1.00 85.00 80 GLN A O 1
ATOM 590 N N . SER A 1 81 ? 1.967 5.286 -5.252 1.00 85.69 81 SER A N 1
ATOM 591 C CA . SER A 1 81 ? 2.222 4.346 -4.156 1.00 85.69 81 SER A CA 1
ATOM 592 C C . SER A 1 81 ? 2.621 5.054 -2.862 1.00 85.69 81 SER A C 1
ATOM 594 O O . SER A 1 81 ? 2.104 4.711 -1.797 1.00 85.69 81 SER A O 1
ATOM 596 N N . VAL A 1 82 ? 3.458 6.093 -2.937 1.00 87.31 82 VAL A N 1
ATOM 597 C CA . VAL A 1 82 ? 3.813 6.926 -1.774 1.00 87.31 82 VAL A CA 1
ATOM 598 C C . VAL A 1 82 ? 2.585 7.653 -1.225 1.00 87.31 82 VAL A C 1
ATOM 600 O O . VAL A 1 82 ? 2.341 7.620 -0.019 1.00 87.31 82 VAL A O 1
ATOM 603 N N . ALA A 1 83 ? 1.770 8.258 -2.091 1.00 89.19 83 ALA A N 1
ATOM 604 C CA . ALA A 1 83 ? 0.539 8.927 -1.678 1.00 89.19 83 ALA A CA 1
ATOM 605 C C . ALA A 1 83 ? -0.443 7.955 -1.001 1.00 89.19 83 ALA A C 1
ATOM 607 O O . ALA A 1 83 ? -0.998 8.273 0.051 1.00 89.19 83 ALA A O 1
ATOM 608 N N . ALA A 1 84 ? -0.614 6.749 -1.551 1.00 87.81 84 ALA A N 1
ATOM 609 C CA . ALA A 1 84 ? -1.462 5.712 -0.965 1.00 87.81 84 ALA A CA 1
ATOM 610 C C . ALA A 1 84 ? -0.955 5.255 0.414 1.00 87.81 84 ALA A C 1
ATOM 612 O O . ALA A 1 84 ? -1.753 5.074 1.335 1.00 87.81 84 ALA A O 1
ATOM 613 N N . LEU A 1 85 ? 0.364 5.113 0.587 1.00 89.38 85 LEU A N 1
ATOM 614 C CA . LEU A 1 85 ? 0.978 4.780 1.875 1.00 89.38 85 LEU A CA 1
ATOM 615 C C . LEU A 1 85 ? 0.761 5.874 2.921 1.00 89.38 85 LEU A C 1
ATOM 617 O O . LEU A 1 85 ? 0.396 5.566 4.057 1.00 89.38 85 LEU A O 1
ATOM 621 N N . LEU A 1 86 ? 0.943 7.143 2.545 1.00 91.19 86 LEU A N 1
ATOM 622 C CA . LEU A 1 86 ? 0.685 8.280 3.430 1.00 91.19 86 LEU A CA 1
ATOM 623 C C . LEU A 1 86 ? -0.789 8.345 3.830 1.00 91.19 86 LEU A C 1
ATOM 625 O O . LEU A 1 86 ? -1.099 8.503 5.010 1.00 91.19 86 LEU A O 1
ATOM 629 N N . LEU A 1 87 ? -1.697 8.151 2.872 1.00 91.50 87 LEU A N 1
ATOM 630 C CA . LEU A 1 87 ? -3.132 8.115 3.133 1.00 91.50 87 LEU A CA 1
ATOM 631 C C . LEU A 1 87 ? -3.500 6.980 4.096 1.00 91.50 87 LEU A C 1
ATOM 633 O O . LEU A 1 87 ? -4.241 7.206 5.051 1.00 91.50 87 LEU A O 1
ATOM 637 N N . ALA A 1 88 ? -2.955 5.779 3.891 1.00 87.50 88 ALA A N 1
ATOM 638 C CA . ALA A 1 88 ? -3.170 4.650 4.790 1.00 87.50 88 ALA A CA 1
ATOM 639 C C . ALA A 1 88 ? -2.624 4.939 6.197 1.00 87.50 88 ALA A C 1
ATOM 641 O O . ALA A 1 88 ? -3.314 4.693 7.187 1.00 87.50 88 ALA A O 1
ATOM 642 N N . ALA A 1 89 ? -1.420 5.509 6.304 1.00 88.69 89 ALA A N 1
ATOM 643 C CA . ALA A 1 89 ? -0.822 5.880 7.582 1.00 88.69 89 ALA A CA 1
ATOM 644 C C . ALA A 1 89 ? -1.695 6.890 8.337 1.00 88.69 89 ALA A C 1
ATOM 646 O O . ALA A 1 89 ? -2.024 6.659 9.503 1.00 88.69 89 ALA A O 1
ATOM 647 N N . VAL A 1 90 ? -2.123 7.965 7.673 1.00 93.50 90 VAL A N 1
ATOM 648 C CA . VAL A 1 90 ? -3.034 8.961 8.253 1.00 93.50 90 VAL A CA 1
ATOM 649 C C . VAL A 1 90 ? -4.357 8.307 8.648 1.00 93.50 90 VAL A C 1
ATOM 651 O O . VAL A 1 90 ? -4.809 8.496 9.773 1.00 93.50 90 VAL A O 1
ATOM 654 N N . GLY A 1 91 ? -4.939 7.474 7.784 1.00 90.00 91 GLY A N 1
ATOM 655 C CA . GLY A 1 91 ? -6.179 6.749 8.062 1.00 90.00 91 GLY A CA 1
ATOM 656 C C . GLY A 1 91 ? -6.094 5.882 9.320 1.00 90.00 91 GLY A C 1
ATOM 657 O O . GLY A 1 91 ? -6.980 5.944 10.173 1.00 90.00 91 GLY A O 1
ATOM 658 N N . PHE A 1 92 ? -5.002 5.133 9.501 1.00 89.94 92 PHE A N 1
ATOM 659 C CA . PHE A 1 92 ? -4.788 4.339 10.712 1.00 89.94 92 PHE A CA 1
ATOM 660 C C . PHE A 1 92 ? -4.599 5.201 11.963 1.00 89.94 92 PHE A C 1
ATOM 662 O O . PHE A 1 92 ? -5.112 4.839 13.021 1.00 89.94 92 PHE A O 1
ATOM 669 N N . HIS A 1 93 ? -3.915 6.344 11.861 1.00 92.06 93 HIS A N 1
ATOM 670 C CA . HIS A 1 93 ? -3.751 7.262 12.992 1.00 92.06 93 HIS A CA 1
ATOM 671 C C . HIS A 1 93 ? -5.070 7.931 13.379 1.00 92.06 93 HIS A C 1
ATOM 673 O O . HIS A 1 93 ? -5.386 8.010 14.564 1.00 92.06 93 HIS A O 1
ATOM 679 N N . VAL A 1 94 ? -5.875 8.348 12.400 1.00 93.81 94 VAL A N 1
ATOM 680 C CA . VAL A 1 94 ? -7.218 8.893 12.635 1.00 93.81 94 VAL A CA 1
ATOM 681 C C . VAL A 1 94 ? -8.110 7.840 13.281 1.00 93.81 94 VAL A C 1
ATOM 683 O O . VAL A 1 94 ? -8.771 8.132 14.272 1.00 93.81 94 VAL A O 1
ATOM 686 N N . LEU A 1 95 ? -8.089 6.598 12.790 1.00 90.62 95 LEU A N 1
ATOM 687 C CA . LEU A 1 95 ? -8.856 5.504 13.383 1.00 90.62 95 LEU A CA 1
ATOM 688 C C . LEU A 1 95 ? -8.394 5.187 14.811 1.00 90.62 95 LEU A C 1
ATOM 690 O O . LEU A 1 95 ? -9.225 4.946 15.686 1.00 90.62 95 LEU A O 1
ATOM 694 N N . ALA A 1 96 ? -7.085 5.211 15.071 1.00 90.25 96 ALA A N 1
ATOM 695 C CA . ALA A 1 96 ? -6.532 5.028 16.408 1.00 90.25 96 ALA A CA 1
ATOM 696 C C . ALA A 1 96 ? -6.965 6.157 17.353 1.00 90.25 96 ALA A C 1
ATOM 698 O O . ALA A 1 96 ? -7.426 5.885 18.463 1.00 90.25 96 ALA A O 1
ATOM 699 N N . PHE A 1 97 ? -6.886 7.408 16.897 1.00 92.75 97 PHE A N 1
ATOM 700 C CA . PHE A 1 97 ? -7.333 8.574 17.651 1.00 92.75 97 PHE A CA 1
ATOM 701 C C . PHE A 1 97 ? -8.836 8.517 17.933 1.00 92.75 97 PHE A C 1
ATOM 703 O O . PHE A 1 97 ? -9.250 8.660 19.080 1.00 92.75 97 PHE A O 1
ATOM 710 N N . ALA A 1 98 ? -9.654 8.212 16.926 1.00 92.31 98 ALA A N 1
ATOM 711 C CA . ALA A 1 98 ? -11.093 8.038 17.077 1.00 92.31 98 ALA A CA 1
ATOM 712 C C . ALA A 1 98 ? -11.416 6.884 18.039 1.00 92.31 98 ALA A C 1
ATOM 714 O O . ALA A 1 98 ? -12.254 7.031 18.926 1.00 92.31 98 ALA A O 1
ATOM 715 N N . SER A 1 99 ? -10.713 5.750 17.935 1.00 89.19 99 SER A N 1
ATOM 716 C CA . SER A 1 99 ? -10.853 4.633 18.875 1.00 89.19 99 SER A CA 1
ATOM 717 C C . SER A 1 99 ? -10.501 5.036 20.304 1.00 89.19 99 SER A C 1
ATOM 719 O O . SER A 1 99 ? -11.081 4.482 21.234 1.00 89.19 99 SER A O 1
ATOM 721 N N . LEU A 1 100 ? -9.546 5.942 20.504 1.00 88.50 100 LEU A N 1
ATOM 722 C CA . LEU A 1 100 ? -9.201 6.433 21.832 1.00 88.50 100 LEU A CA 1
ATOM 723 C C . LEU A 1 100 ? -10.251 7.427 22.340 1.00 88.50 100 LEU A C 1
ATOM 725 O O . LEU A 1 100 ? -10.709 7.292 23.468 1.00 88.50 100 LEU A O 1
ATOM 729 N N . ALA A 1 101 ? -10.694 8.355 21.491 1.00 88.62 101 ALA A N 1
ATOM 730 C CA . ALA A 1 101 ? -11.715 9.348 21.814 1.00 88.62 101 ALA A CA 1
ATOM 731 C C . ALA A 1 101 ? -13.077 8.713 22.151 1.00 88.62 101 ALA A C 1
ATOM 733 O O . ALA A 1 101 ? -13.792 9.199 23.023 1.00 88.62 101 ALA A O 1
ATOM 734 N N . MET A 1 102 ? -13.428 7.602 21.496 1.00 89.75 102 MET A N 1
ATOM 735 C CA . MET A 1 102 ? -14.673 6.869 21.751 1.00 89.75 102 MET A CA 1
ATOM 736 C C . MET A 1 102 ? -14.599 5.944 22.974 1.00 89.75 102 MET A C 1
ATOM 738 O O . MET A 1 102 ? -15.632 5.579 23.539 1.00 89.75 102 MET A O 1
ATOM 742 N N . ARG A 1 103 ? -13.402 5.523 23.401 1.00 87.19 103 ARG A N 1
ATOM 743 C CA . ARG A 1 103 ? -13.244 4.603 24.535 1.00 87.19 103 ARG A CA 1
ATOM 744 C C . ARG A 1 103 ? -13.107 5.392 25.830 1.00 87.19 103 ARG A C 1
ATOM 746 O O . ARG A 1 103 ? -12.136 6.111 26.019 1.00 87.19 103 ARG A O 1
ATOM 753 N N . ARG A 1 104 ? -14.032 5.191 26.776 1.00 73.81 104 ARG A N 1
ATOM 754 C CA . ARG A 1 104 ? -13.860 5.707 28.143 1.00 73.81 104 ARG A CA 1
ATOM 755 C C . ARG A 1 104 ? -12.630 5.041 28.779 1.00 73.81 104 ARG A C 1
ATOM 757 O O . ARG A 1 104 ? -12.641 3.814 28.928 1.00 73.81 104 ARG A O 1
ATOM 764 N N . PRO A 1 105 ? -11.579 5.794 29.143 1.00 70.81 105 PRO A N 1
ATOM 765 C CA . PRO A 1 105 ? -10.410 5.219 29.788 1.00 70.81 105 PRO A CA 1
ATOM 766 C C . PRO A 1 105 ? -10.824 4.598 31.125 1.00 70.81 105 PRO A C 1
ATOM 768 O O . PRO A 1 105 ? -11.385 5.262 31.995 1.00 70.81 105 PRO A O 1
ATOM 771 N N . ARG A 1 106 ? -10.576 3.294 31.283 1.00 71.19 106 ARG A N 1
ATOM 772 C CA . ARG A 1 106 ? -10.682 2.630 32.584 1.00 71.19 106 ARG A CA 1
ATOM 773 C C . ARG A 1 106 ? -9.415 2.947 33.361 1.00 71.19 106 ARG A C 1
ATOM 775 O O . ARG A 1 106 ? -8.392 2.297 33.170 1.00 71.19 106 ARG A O 1
ATOM 782 N N . PHE A 1 107 ? -9.481 3.971 34.198 1.00 79.19 107 PHE A N 1
ATOM 783 C CA . PHE A 1 107 ? -8.418 4.251 35.150 1.00 79.19 107 PHE A CA 1
ATOM 784 C C . PHE A 1 107 ? -8.429 3.172 36.236 1.00 79.19 107 PHE A C 1
ATOM 786 O O . PHE A 1 107 ? -9.487 2.833 36.768 1.00 79.19 107 PHE A O 1
ATOM 793 N N . ALA A 1 108 ? -7.262 2.603 36.535 1.00 80.00 108 ALA A N 1
ATOM 794 C CA . ALA A 1 108 ? -7.120 1.716 37.679 1.00 80.00 108 ALA A CA 1
ATOM 795 C C . ALA A 1 108 ? -7.347 2.534 38.958 1.00 80.00 108 ALA A C 1
ATOM 797 O O . ALA A 1 108 ? -6.748 3.595 39.129 1.00 80.00 108 ALA A O 1
ATOM 798 N N . VAL A 1 109 ? -8.229 2.055 39.835 1.00 82.44 109 VAL A N 1
ATOM 799 C CA . VAL A 1 109 ? -8.441 2.666 41.151 1.00 82.44 109 VAL A CA 1
ATOM 800 C C . VAL A 1 109 ? -7.145 2.503 41.954 1.00 82.44 109 VAL A C 1
ATOM 802 O O . VAL A 1 109 ? -6.655 1.373 42.043 1.00 82.44 109 VAL A O 1
ATOM 805 N N . PRO A 1 110 ? -6.573 3.580 42.528 1.00 81.19 110 PRO A N 1
ATOM 806 C CA . PRO A 1 110 ? -5.445 3.458 43.440 1.00 81.19 110 PRO A CA 1
ATOM 807 C C . PRO A 1 110 ? -5.840 2.538 44.595 1.00 81.19 110 PRO A C 1
ATOM 809 O O . PRO A 1 110 ? -6.751 2.855 45.360 1.00 81.19 110 PRO A O 1
ATOM 812 N N . VAL A 1 111 ? -5.196 1.375 44.696 1.00 82.75 111 VAL A N 1
ATOM 813 C CA . VAL A 1 111 ? -5.399 0.477 45.834 1.00 82.75 111 VAL A CA 1
ATOM 814 C C . VAL A 1 111 ? -4.911 1.218 47.081 1.00 82.75 111 VAL A C 1
ATOM 816 O O . VAL A 1 111 ? -3.760 1.663 47.090 1.00 82.75 111 VAL A O 1
ATOM 819 N N . PRO A 1 112 ? -5.748 1.382 48.121 1.00 81.62 112 PRO A N 1
ATOM 820 C CA . PRO A 1 112 ? -5.305 1.966 49.374 1.00 81.62 112 PRO A CA 1
ATOM 821 C C . PRO A 1 112 ? -4.167 1.120 49.940 1.00 81.62 112 PRO A C 1
ATOM 823 O O . PRO A 1 112 ? -4.333 -0.074 50.192 1.00 81.62 112 PRO A O 1
ATOM 826 N N . VAL A 1 113 ? -3.002 1.737 50.115 1.00 79.62 113 VAL A N 1
ATOM 827 C CA . VAL A 1 113 ? -1.878 1.111 50.809 1.00 79.62 113 VAL A CA 1
ATOM 828 C C . VAL A 1 113 ? -2.335 0.839 52.250 1.00 79.62 113 VAL A C 1
ATOM 830 O O . VAL A 1 113 ? -2.778 1.779 52.914 1.00 79.62 113 VAL A O 1
ATOM 833 N N . PRO A 1 114 ? -2.282 -0.412 52.746 1.00 83.88 114 PRO A N 1
ATOM 834 C CA . PRO A 1 114 ? -2.737 -0.730 54.091 1.00 83.88 114 PRO A CA 1
ATOM 835 C C . PRO A 1 114 ? -1.980 0.108 55.132 1.00 83.88 114 PRO A C 1
ATOM 837 O O . PRO A 1 114 ? -0.741 0.161 55.063 1.00 83.88 114 PRO A O 1
ATOM 840 N N . PRO A 1 115 ? -2.678 0.723 56.107 1.00 72.00 115 PRO A N 1
ATOM 841 C CA . PRO A 1 115 ? -2.043 1.409 57.227 1.00 72.00 115 PRO A CA 1
ATOM 842 C C . PRO A 1 115 ? -1.278 0.369 5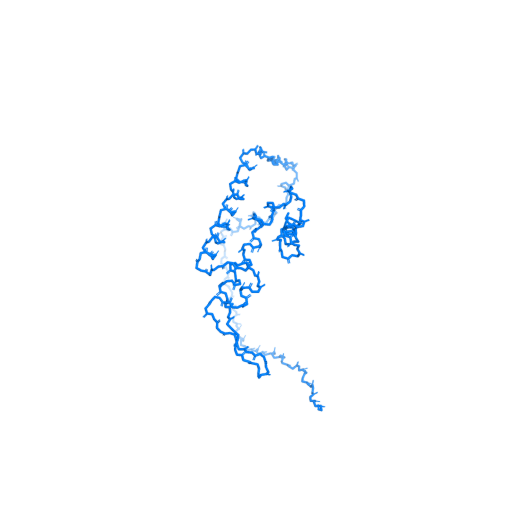8.057 1.00 72.00 115 PRO A C 1
ATOM 844 O O . PRO A 1 115 ? -1.850 -0.358 58.858 1.00 72.00 115 PRO A O 1
ATOM 847 N N . GLY A 1 116 ? 0.015 0.231 57.771 1.00 62.97 116 GLY A N 1
ATOM 848 C CA . GLY A 1 116 ? 0.886 -0.807 58.335 1.00 62.97 116 GLY A CA 1
ATOM 849 C C . GLY A 1 116 ? 2.053 -1.206 57.428 1.00 62.97 116 GLY A C 1
ATOM 850 O O . GLY A 1 116 ? 3.027 -1.773 57.900 1.00 62.97 116 GLY A O 1
ATOM 851 N N . SER A 1 117 ? 2.004 -0.859 56.137 1.00 56.78 117 SER A N 1
ATOM 852 C CA . SER A 1 117 ? 3.136 -1.047 55.206 1.00 56.78 117 SER A CA 1
ATOM 853 C C . SER A 1 117 ? 3.990 0.217 55.012 1.00 56.78 117 SER A C 1
ATOM 855 O O . SER A 1 117 ? 5.049 0.165 54.395 1.00 56.78 117 SER A O 1
ATOM 857 N N . ALA A 1 118 ? 3.585 1.341 55.616 1.00 57.00 118 ALA A N 1
ATOM 858 C CA . ALA A 1 118 ? 4.348 2.591 55.661 1.00 57.00 118 ALA A CA 1
ATOM 859 C C . ALA A 1 118 ? 5.354 2.662 56.831 1.00 57.00 118 ALA A C 1
ATOM 861 O O . ALA A 1 118 ? 5.797 3.746 57.200 1.00 57.00 118 ALA A O 1
ATOM 862 N N . SER A 1 119 ? 5.717 1.531 57.440 1.00 56.09 119 SER A N 1
ATOM 863 C CA . SER A 1 119 ? 6.648 1.503 58.571 1.00 56.09 119 SER A CA 1
ATOM 864 C C . SER A 1 119 ? 7.708 0.418 58.418 1.00 56.09 119 SER A C 1
ATOM 866 O O . SER A 1 119 ? 7.705 -0.565 59.148 1.00 56.09 119 SER A O 1
ATOM 868 N N . SER A 1 120 ? 8.629 0.625 57.477 1.00 53.72 120 SER A N 1
ATOM 869 C CA . SER A 1 120 ? 10.067 0.415 57.708 1.00 53.72 120 SER A CA 1
ATOM 870 C C . SER A 1 120 ? 10.879 0.871 56.491 1.00 53.72 120 SER A C 1
ATOM 872 O O . SER A 1 120 ? 11.467 0.059 55.781 1.00 53.72 120 SER A O 1
ATOM 874 N N . THR A 1 121 ? 10.974 2.184 56.273 1.00 45.44 121 THR A N 1
ATOM 875 C CA . THR A 1 121 ? 12.175 2.742 55.633 1.00 45.44 121 THR A CA 1
ATOM 876 C C . THR A 1 121 ? 13.033 3.369 56.728 1.00 45.44 121 THR A C 1
ATOM 878 O O . THR A 1 121 ? 12.905 4.567 56.979 1.00 45.44 121 THR A O 1
ATOM 881 N N . PRO A 1 122 ? 13.936 2.621 57.388 1.00 51.44 122 PRO A N 1
ATOM 882 C CA . PRO A 1 122 ? 14.986 3.214 58.206 1.00 51.44 122 PRO A CA 1
ATOM 883 C C . PRO A 1 122 ? 16.177 3.618 57.317 1.00 51.44 122 PRO A C 1
ATOM 885 O O . PRO A 1 122 ? 17.311 3.258 57.600 1.00 51.44 122 PRO A O 1
ATOM 888 N N . ALA A 1 123 ? 15.934 4.320 56.203 1.00 52.00 123 ALA A N 1
ATOM 889 C CA . ALA A 1 123 ? 17.007 4.729 55.285 1.00 52.00 123 ALA A CA 1
ATOM 890 C C . ALA A 1 123 ? 17.003 6.226 54.939 1.00 52.00 123 ALA A C 1
ATOM 892 O O . ALA A 1 123 ? 18.057 6.774 54.641 1.00 52.00 123 ALA A O 1
ATOM 893 N N . ALA A 1 124 ? 15.862 6.921 55.033 1.00 47.78 124 ALA A N 1
ATOM 894 C CA . ALA A 1 124 ? 15.801 8.353 54.718 1.00 47.78 124 ALA A CA 1
ATOM 895 C C . ALA A 1 124 ? 16.013 9.268 55.942 1.00 47.78 124 ALA A C 1
ATOM 897 O O . ALA A 1 124 ? 16.442 10.406 55.783 1.00 47.78 124 ALA A O 1
ATOM 898 N N . ALA A 1 125 ? 15.769 8.781 57.165 1.00 45.97 125 ALA A N 1
ATOM 899 C CA . ALA A 1 125 ? 15.955 9.574 58.387 1.00 45.97 125 ALA A CA 1
ATOM 900 C C . ALA A 1 125 ? 17.397 9.540 58.937 1.00 45.97 125 ALA A C 1
ATOM 902 O O . ALA A 1 125 ? 17.782 10.429 59.691 1.00 45.97 125 ALA A O 1
ATOM 903 N N . ALA A 1 126 ? 18.218 8.562 58.535 1.00 44.94 126 ALA A N 1
ATOM 904 C CA . ALA A 1 126 ? 19.596 8.436 59.019 1.00 44.94 126 ALA A CA 1
ATOM 905 C C . ALA A 1 126 ? 20.564 9.471 58.410 1.00 44.94 126 ALA A C 1
ATOM 907 O O . ALA A 1 126 ? 21.634 9.694 58.960 1.00 44.94 126 ALA A O 1
ATOM 908 N N . VAL A 1 127 ? 20.195 10.137 57.309 1.00 52.06 127 VAL A N 1
ATOM 909 C CA . VAL A 1 127 ? 21.064 11.135 56.652 1.00 52.06 127 VAL A CA 1
ATOM 910 C C . VAL A 1 127 ? 20.814 12.559 57.176 1.00 52.06 127 VAL A C 1
ATOM 912 O O . VAL A 1 127 ? 21.664 13.427 57.022 1.00 52.06 127 VAL A O 1
ATOM 915 N N . ALA A 1 128 ? 19.687 12.811 57.850 1.00 46.38 128 ALA A N 1
ATOM 916 C CA . ALA A 1 128 ? 19.348 14.146 58.355 1.00 46.38 128 ALA A CA 1
ATOM 917 C C . ALA A 1 128 ? 19.745 14.388 59.826 1.00 46.38 128 ALA A C 1
ATOM 919 O O . ALA A 1 128 ? 19.761 15.535 60.264 1.00 46.38 128 ALA A O 1
ATOM 920 N N . ALA A 1 129 ? 20.080 13.341 60.591 1.00 43.94 129 ALA A N 1
ATOM 921 C CA . ALA A 1 129 ? 20.394 13.456 62.022 1.00 43.94 129 ALA A CA 1
ATOM 922 C C . ALA A 1 129 ? 21.892 13.668 62.341 1.00 43.94 129 ALA A C 1
ATOM 924 O O . ALA A 1 129 ? 22.224 14.040 63.460 1.00 43.94 129 ALA A O 1
ATOM 925 N N . GLU A 1 130 ? 22.794 13.504 61.368 1.00 45.22 130 GLU A N 1
ATOM 926 C CA . GLU A 1 130 ? 24.252 13.718 61.517 1.00 45.22 130 GLU A CA 1
ATOM 927 C C . GLU A 1 130 ? 24.702 15.140 61.105 1.00 45.22 130 GLU A C 1
ATOM 929 O O . GLU A 1 130 ? 25.876 15.387 60.850 1.00 45.22 130 GLU A O 1
ATOM 934 N N . ALA A 1 131 ? 23.779 16.105 61.011 1.00 47.25 131 ALA A N 1
ATOM 935 C CA . ALA A 1 131 ? 24.081 17.461 60.530 1.00 47.25 131 ALA A CA 1
ATOM 936 C C . ALA A 1 131 ? 23.988 18.565 61.600 1.00 47.25 131 ALA A C 1
ATOM 938 O O . ALA A 1 131 ? 24.016 19.749 61.264 1.00 47.25 131 ALA A O 1
ATOM 939 N N . GLY A 1 132 ? 23.916 18.228 62.891 1.00 44.50 132 GLY A N 1
ATOM 940 C CA . GLY A 1 132 ? 23.942 19.266 63.919 1.00 44.50 132 GLY A CA 1
ATOM 941 C C . GLY A 1 132 ? 24.052 18.760 65.346 1.00 44.50 132 GLY A C 1
ATOM 942 O O . GLY A 1 132 ? 23.030 18.511 65.968 1.00 44.50 132 GLY A O 1
ATOM 943 N N . SER A 1 133 ? 25.279 18.684 65.876 1.00 38.56 133 SER A N 1
ATOM 944 C CA . SER A 1 133 ? 25.648 19.283 67.173 1.00 38.56 133 SER A CA 1
ATOM 945 C C . SER A 1 133 ? 27.079 18.900 67.597 1.00 38.56 133 SER A C 1
ATOM 947 O O . SER A 1 133 ? 27.345 17.766 67.975 1.00 38.56 133 SER A O 1
ATOM 949 N N . GLY A 1 134 ? 27.989 19.881 67.573 1.00 36.16 134 GLY A N 1
ATOM 950 C CA . GLY A 1 134 ? 28.892 20.151 68.703 1.00 36.16 134 GLY A CA 1
ATOM 951 C C . GLY A 1 134 ? 30.095 19.235 68.978 1.00 36.16 134 GLY A C 1
ATOM 952 O O . GLY A 1 134 ? 30.072 18.440 69.904 1.00 36.16 134 GLY A O 1
ATOM 953 N N . GLY A 1 135 ? 31.183 19.482 68.243 1.00 38.56 135 GLY A N 1
ATOM 954 C CA . GLY A 1 135 ? 32.588 19.571 68.681 1.00 38.56 135 GLY A CA 1
ATOM 955 C C . GLY A 1 135 ? 33.118 18.846 69.931 1.00 38.56 135 GLY A C 1
ATOM 956 O O . GLY A 1 135 ? 32.746 19.156 71.056 1.00 38.56 135 GLY A O 1
ATOM 957 N N . HIS A 1 136 ? 34.217 18.105 69.742 1.00 37.62 136 HIS A N 1
ATOM 958 C CA . HIS A 1 136 ? 35.394 18.250 70.605 1.00 37.62 136 HIS A CA 1
ATOM 959 C C . HIS A 1 136 ? 36.679 17.861 69.864 1.00 37.62 136 HIS A C 1
ATOM 961 O O . HIS A 1 136 ? 36.759 16.824 69.206 1.00 37.62 136 HIS A O 1
ATOM 967 N N . LEU A 1 137 ? 37.688 18.726 69.974 1.00 42.66 137 LEU A N 1
ATOM 968 C CA . LEU A 1 137 ? 39.045 18.507 69.492 1.00 42.66 137 LEU A CA 1
ATOM 969 C C . LEU A 1 137 ? 39.639 17.226 70.089 1.00 42.66 137 LEU A C 1
ATOM 971 O O . LEU A 1 137 ? 39.595 17.029 71.304 1.00 42.66 137 LEU A O 1
ATOM 975 N N . ASN A 1 138 ? 40.317 16.431 69.259 1.00 42.22 138 ASN A N 1
ATOM 976 C CA . ASN A 1 138 ? 41.444 15.643 69.740 1.00 42.22 138 ASN A CA 1
ATOM 977 C C . ASN A 1 138 ? 42.555 15.577 68.686 1.00 42.22 138 ASN A C 1
ATOM 979 O O . ASN A 1 138 ? 42.472 14.880 67.676 1.00 42.22 138 ASN A O 1
ATOM 983 N N . LEU A 1 139 ? 43.600 16.362 68.943 1.00 42.59 139 LEU A N 1
ATOM 984 C CA . LEU A 1 139 ? 44.901 16.255 68.305 1.00 42.59 139 LEU A CA 1
ATOM 985 C C . LEU A 1 139 ? 45.539 14.921 68.703 1.00 42.59 139 LEU A C 1
ATOM 987 O O . LEU A 1 139 ? 45.898 14.734 69.863 1.00 42.59 139 LEU A O 1
ATOM 991 N N . ARG A 1 140 ? 45.813 14.041 67.735 1.00 40.34 140 ARG A N 1
ATOM 992 C CA . ARG A 1 140 ? 46.923 13.091 67.878 1.00 40.34 140 ARG A CA 1
ATOM 993 C C . ARG A 1 140 ? 47.597 12.779 66.544 1.00 40.34 140 ARG A C 1
ATOM 995 O O . ARG A 1 140 ? 47.133 11.991 65.733 1.00 40.34 140 ARG A O 1
ATOM 1002 N N . SER A 1 141 ? 48.720 13.470 66.379 1.00 40.59 141 SER A N 1
ATOM 1003 C CA . SER A 1 141 ? 49.928 13.130 65.625 1.00 40.59 141 SER A CA 1
ATOM 1004 C C . SER A 1 141 ? 50.139 11.633 65.339 1.00 40.59 141 SER A C 1
ATOM 1006 O O . SER A 1 141 ? 50.021 10.818 66.254 1.00 40.59 141 SER A O 1
ATOM 1008 N N . GLY A 1 142 ? 50.569 11.287 64.112 1.00 37.09 142 GLY A N 1
ATOM 1009 C CA . GLY A 1 142 ? 51.119 9.948 63.850 1.00 37.09 142 GLY A CA 1
ATOM 1010 C C . GLY A 1 142 ? 51.296 9.472 62.399 1.00 37.09 142 GLY A C 1
ATOM 1011 O O . GLY A 1 142 ? 50.767 8.433 62.051 1.00 37.09 142 GLY A O 1
ATOM 1012 N N . ARG A 1 143 ? 52.048 10.211 61.573 1.00 37.94 143 ARG A N 1
ATOM 1013 C CA . ARG A 1 143 ? 53.119 9.731 60.655 1.00 37.94 143 ARG A CA 1
ATOM 1014 C C . ARG A 1 143 ? 53.036 8.320 59.996 1.00 37.94 143 ARG A C 1
ATOM 1016 O O . ARG A 1 143 ? 53.139 7.309 60.676 1.00 37.94 143 ARG A O 1
ATOM 1023 N N . GLY A 1 144 ? 53.147 8.288 58.656 1.00 36.06 144 GLY A N 1
ATOM 1024 C CA . GLY A 1 144 ? 53.663 7.156 57.840 1.00 36.06 144 GLY A CA 1
ATOM 1025 C C . GLY A 1 144 ? 52.812 6.907 56.583 1.00 36.06 144 GLY A C 1
ATOM 1026 O O . GLY A 1 144 ? 51.695 6.441 56.703 1.00 36.06 144 GLY A O 1
ATOM 1027 N N . ARG A 1 145 ? 53.139 7.370 55.366 1.00 39.66 145 ARG A N 1
ATOM 1028 C CA . ARG A 1 145 ? 54.272 7.086 54.451 1.00 39.66 145 ARG A CA 1
ATOM 1029 C C . ARG A 1 145 ? 54.329 5.620 53.976 1.00 39.66 145 ARG A C 1
ATOM 1031 O O . ARG A 1 145 ? 54.748 4.753 54.727 1.00 39.66 145 ARG A O 1
ATOM 1038 N N . GLY A 1 146 ? 54.009 5.404 52.694 1.00 37.50 146 GLY A N 1
ATOM 1039 C CA . GLY A 1 146 ? 54.215 4.158 51.929 1.00 37.50 146 GLY A CA 1
ATOM 1040 C C . GLY A 1 146 ? 53.110 3.999 50.873 1.00 37.50 146 GLY A C 1
ATOM 1041 O O . GLY A 1 146 ? 51.990 3.686 51.234 1.00 37.50 146 GLY A O 1
ATOM 1042 N N . SER A 1 147 ? 53.244 4.447 49.622 1.00 38.88 147 SER A N 1
ATOM 1043 C CA . SER A 1 147 ? 54.160 4.017 48.551 1.00 38.88 147 SER A CA 1
ATOM 1044 C C . SER A 1 147 ? 53.881 2.606 48.016 1.00 38.88 147 SER A C 1
ATOM 1046 O O . SER A 1 147 ? 54.168 1.626 48.688 1.00 38.88 147 SER A O 1
ATOM 1048 N N . SER A 1 148 ? 53.491 2.577 46.735 1.00 40.25 148 SER A N 1
ATOM 1049 C CA . SER A 1 148 ? 53.864 1.579 45.720 1.00 40.25 148 SER A CA 1
ATOM 1050 C C . SER A 1 148 ? 53.200 0.196 45.731 1.00 40.25 148 SER A C 1
ATOM 1052 O O . SER A 1 148 ? 53.091 -0.465 46.754 1.00 40.25 148 SER A O 1
ATOM 1054 N N . GLY A 1 149 ? 52.874 -0.286 44.525 1.00 39.25 149 GLY A N 1
ATOM 1055 C CA . GLY A 1 149 ? 52.665 -1.714 44.253 1.00 39.25 149 GLY A CA 1
ATOM 1056 C C . GLY A 1 149 ? 51.450 -2.017 43.372 1.00 39.25 149 GLY A C 1
ATOM 1057 O O . GLY A 1 149 ? 50.386 -2.318 43.883 1.00 39.25 149 GLY A O 1
ATOM 1058 N N . LYS A 1 150 ? 51.500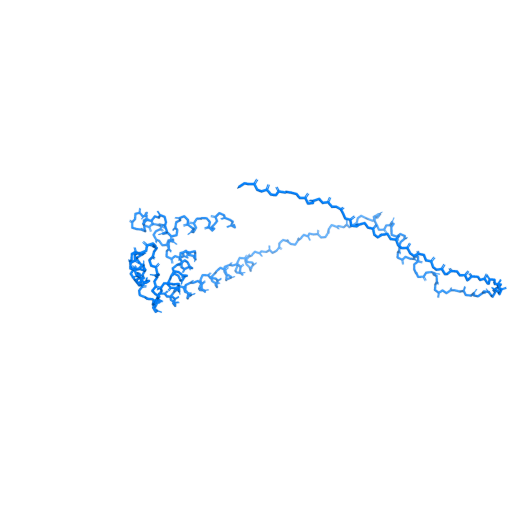 -1.783 42.056 1.00 43.03 150 LYS A N 1
ATOM 1059 C CA . LYS A 1 150 ? 51.794 -2.803 41.024 1.00 43.03 150 LYS A CA 1
ATOM 1060 C C . LYS A 1 150 ? 50.818 -4.007 40.947 1.00 43.03 150 LYS A C 1
ATOM 1062 O O . LYS A 1 150 ? 50.874 -4.913 41.759 1.00 43.03 150 LYS A O 1
ATOM 1067 N N . GLN A 1 151 ? 50.167 -4.091 39.778 1.00 37.44 151 GLN A N 1
ATOM 1068 C CA . GLN A 1 151 ? 50.414 -5.128 38.752 1.00 37.44 151 GLN A CA 1
ATOM 1069 C C . GLN A 1 151 ? 49.621 -6.452 38.791 1.00 37.44 151 GLN A C 1
ATOM 1071 O O . GLN A 1 151 ? 49.714 -7.243 39.716 1.00 37.44 151 GLN A O 1
ATOM 1076 N N . GLY A 1 152 ? 48.976 -6.741 37.651 1.00 40.41 152 GLY A N 1
ATOM 1077 C CA . GLY A 1 152 ? 48.512 -8.068 37.220 1.00 40.41 152 GLY A CA 1
ATOM 1078 C C . GLY A 1 152 ? 47.438 -7.931 36.134 1.00 40.41 152 GLY A C 1
ATOM 1079 O O . GLY A 1 152 ? 46.263 -7.859 36.445 1.00 40.41 152 GLY A O 1
ATOM 1080 N N . ARG A 1 153 ? 47.751 -7.655 34.858 1.00 44.72 153 ARG A N 1
ATOM 1081 C CA . ARG A 1 153 ? 48.166 -8.630 33.825 1.00 44.72 153 ARG A CA 1
ATOM 1082 C C . ARG A 1 153 ? 47.542 -10.023 33.998 1.00 44.72 153 ARG A C 1
ATOM 1084 O O . ARG A 1 153 ? 48.047 -10.820 34.777 1.00 44.72 153 ARG A O 1
ATOM 1091 N N . ARG A 1 154 ? 46.589 -10.356 33.123 1.00 48.69 154 ARG A N 1
ATOM 1092 C CA . ARG A 1 154 ? 46.532 -11.661 32.449 1.00 48.69 154 ARG A CA 1
ATOM 1093 C C . ARG A 1 154 ? 45.929 -11.490 31.054 1.00 48.69 154 ARG A C 1
ATOM 1095 O O . ARG A 1 154 ? 44.727 -11.351 30.880 1.00 48.69 154 ARG A O 1
ATOM 1102 N N . ALA A 1 155 ? 46.840 -11.437 30.089 1.00 44.44 155 ALA A N 1
ATOM 1103 C CA . ALA A 1 155 ? 46.619 -11.898 28.732 1.00 44.44 155 ALA A CA 1
ATOM 1104 C C . ALA A 1 155 ? 46.690 -13.438 28.700 1.00 44.44 155 ALA A C 1
ATOM 1106 O O . ALA A 1 155 ? 47.062 -14.054 29.703 1.00 44.44 155 ALA A O 1
ATOM 1107 N N . SER A 1 156 ? 46.436 -13.977 27.504 1.00 52.59 156 SER A N 1
ATOM 1108 C CA . SER A 1 156 ? 46.617 -15.363 27.052 1.00 52.59 156 SER A CA 1
ATOM 1109 C C . SER A 1 156 ? 45.367 -16.237 27.158 1.00 52.59 156 SER A C 1
ATOM 1111 O O . SER A 1 156 ? 44.704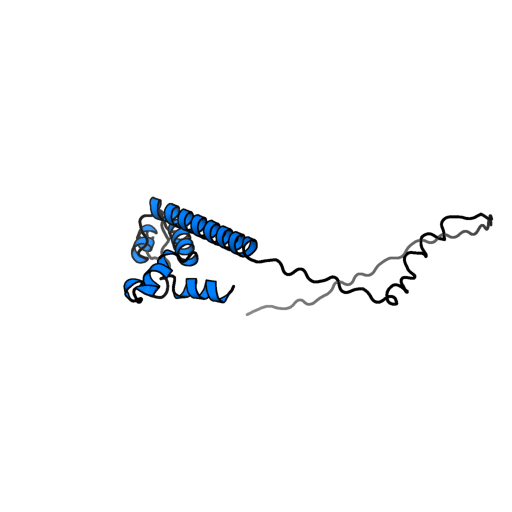 -16.252 28.183 1.00 52.59 156 SER A O 1
ATOM 1113 N N . ASP A 1 157 ? 45.012 -17.068 26.183 1.00 46.84 157 ASP A N 1
ATOM 1114 C CA . ASP A 1 157 ? 45.558 -17.410 24.861 1.00 46.84 157 ASP A CA 1
ATOM 1115 C C . ASP A 1 157 ? 44.675 -18.580 24.383 1.00 46.84 157 ASP A C 1
ATOM 1117 O O . ASP A 1 157 ? 44.388 -19.466 25.190 1.00 46.84 157 ASP A O 1
ATOM 1121 N N . LYS A 1 158 ? 44.252 -18.616 23.115 1.00 50.75 158 LYS A N 1
ATOM 1122 C CA . LYS A 1 158 ? 44.395 -19.842 22.311 1.00 50.75 158 LYS A CA 1
ATOM 1123 C C . LYS A 1 158 ? 44.081 -19.620 20.838 1.00 50.75 158 LYS A C 1
ATOM 1125 O O . LYS A 1 158 ? 42.958 -19.683 20.355 1.00 50.75 158 LYS A O 1
ATOM 1130 N N . LYS A 1 159 ? 45.192 -19.404 20.154 1.00 44.56 159 LYS A N 1
ATOM 1131 C CA . LYS A 1 159 ? 45.518 -19.664 18.757 1.00 44.56 159 LYS A CA 1
ATOM 1132 C C . LYS A 1 159 ? 45.283 -21.133 18.353 1.00 44.56 159 LYS A C 1
ATOM 1134 O O . LYS A 1 159 ? 45.625 -22.044 19.104 1.00 44.56 159 LYS A O 1
ATOM 1139 N N . GLY A 1 160 ? 44.877 -21.339 17.100 1.00 42.62 160 GLY A N 1
ATOM 1140 C CA . GLY A 1 160 ? 45.176 -22.541 16.307 1.00 42.62 160 GLY A CA 1
ATOM 1141 C C . GLY A 1 160 ? 44.032 -22.955 15.371 1.00 42.62 160 GLY A C 1
ATOM 1142 O O . GLY A 1 160 ? 42.883 -22.873 15.767 1.00 42.62 160 GLY A O 1
ATOM 1143 N N . LYS A 1 161 ? 44.245 -23.437 14.144 1.00 50.03 161 LYS A N 1
ATOM 1144 C CA . LYS A 1 161 ? 45.454 -23.642 13.331 1.00 50.03 161 LYS A CA 1
ATOM 1145 C C . LYS A 1 161 ? 44.971 -24.157 11.954 1.00 50.03 161 LYS A C 1
ATOM 1147 O O . LYS A 1 161 ? 44.142 -25.048 11.918 1.00 50.03 161 LYS A O 1
ATOM 1152 N N . LYS A 1 162 ? 45.505 -23.548 10.888 1.00 46.84 162 LYS A N 1
ATOM 1153 C CA . LYS A 1 162 ? 45.862 -24.040 9.538 1.00 46.84 162 LYS A CA 1
ATOM 1154 C C . LYS A 1 162 ? 45.231 -25.313 8.920 1.00 46.84 162 LYS A C 1
ATOM 1156 O O . LYS A 1 162 ? 45.356 -26.380 9.499 1.00 46.84 162 LYS A O 1
ATOM 1161 N N . ALA A 1 163 ? 44.915 -25.129 7.628 1.00 51.72 163 ALA A N 1
ATOM 1162 C CA . ALA A 1 163 ? 45.375 -25.869 6.434 1.00 51.72 163 ALA A CA 1
ATOM 1163 C C . ALA A 1 163 ? 44.814 -27.270 6.152 1.00 51.72 163 ALA A C 1
ATOM 1165 O O . ALA A 1 163 ? 45.115 -28.205 6.882 1.00 51.72 163 ALA A O 1
ATOM 1166 N N . GLU A 1 164 ? 44.136 -27.400 5.010 1.00 49.66 164 GLU A N 1
ATOM 1167 C CA . GLU A 1 164 ? 44.699 -27.968 3.771 1.00 49.66 164 GLU A CA 1
ATOM 1168 C C . GLU A 1 164 ? 44.048 -27.299 2.553 1.00 49.66 164 GLU A C 1
ATOM 1170 O O . GLU A 1 164 ? 42.880 -26.866 2.696 1.00 49.66 164 GLU A O 1
#

pLDDT: mean 72.02, std 18.7, range [36.06, 93.81]

Foldseek 3Di:
DVVVLVCLVCLLCPPDPLVPDDPVSSCSNVLRLVNLVVLLVLLVPQPQDWAPDPPPDHIDRSVVVCVVVVRDDRPVSNVVSVVSNVVSVVVVVVVVVVVVVPDDDPDDDPDPDPPPVPPDPPPPVVVVPPPDDDDDDDDDDDDDDDDDDDDDDDDDDDDDDDDD